Protein AF-A0A4Q3SRN2-F1 (afdb_monomer)

Secondary structure (DSSP, 8-state):
-HHHHHHHHHHHHHHHHHHHHHHHHHHHHHHHHHHHHH------TTSPPSSS--HHHHHHHHHHSTT--S--EEE-TTS-EEES-HHHHHHHHHHHH-HHHHHHHHHHHHHH---HHHHHHHHHHHHHHHH-GGGG-

Foldseek 3Di:
DVVVVVVVVVVVVVVVVVVVVVVVVVVVVVVVLLVLLVPLPQAQQQDDRVQGDGQVRLQVVLVPDPLNPPWDWGQHSSRDIDTPDPLLNVLLCVLVVDPVSLVQLSVCCVVVVDRSSSSSSSSSSVVSCVVCVPSPD

Radius of gyration: 22.11 Å; Cα contacts (8 Å, |Δi|>4): 114; chains: 1; bounding box: 33×52×72 Å

pLDDT: mean 79.77, std 14.78, range [38.12, 94.0]

Structure (mmCIF, N/CA/C/O backbone):
data_AF-A0A4Q3SRN2-F1
#
_entry.id   AF-A0A4Q3SRN2-F1
#
loop_
_atom_site.group_PDB
_atom_site.id
_atom_site.type_symbol
_atom_site.label_atom_id
_atom_site.label_alt_id
_atom_site.label_comp_id
_atom_site.label_asym_id
_atom_site.label_entity_id
_atom_site.label_seq_id
_atom_site.pdbx_PDB_ins_code
_atom_site.Cartn_x
_atom_site.Cartn_y
_atom_site.Cartn_z
_atom_site.occupancy
_atom_site.B_iso_or_equiv
_atom_site.auth_seq_id
_atom_site.auth_comp_id
_atom_site.auth_asym_id
_atom_site.auth_atom_id
_atom_site.pdbx_PDB_model_num
ATOM 1 N N . MET A 1 1 ? -19.820 33.273 50.103 1.00 56.16 1 MET A N 1
ATOM 2 C CA . MET A 1 1 ? -19.055 33.130 48.834 1.00 56.16 1 MET A CA 1
ATOM 3 C C . MET A 1 1 ? -17.864 32.148 48.849 1.00 56.16 1 MET A C 1
ATOM 5 O O . MET A 1 1 ? -17.430 31.774 47.768 1.00 56.16 1 MET A O 1
ATOM 9 N N . LYS A 1 2 ? -17.316 31.677 49.990 1.00 55.44 2 LYS A N 1
ATOM 10 C CA . LYS A 1 2 ? -16.159 30.738 49.988 1.00 55.44 2 LYS A CA 1
ATOM 11 C C . LYS A 1 2 ? -16.481 29.310 49.494 1.00 55.44 2 LYS A C 1
ATOM 13 O O . LYS A 1 2 ? -15.617 28.677 48.901 1.00 55.44 2 LYS A O 1
ATOM 18 N N . SER A 1 3 ? -17.707 28.819 49.705 1.00 63.28 3 SER A N 1
ATOM 19 C CA . SER A 1 3 ? -18.113 27.452 49.319 1.00 63.28 3 SER A CA 1
ATOM 20 C C . SER A 1 3 ? -18.282 27.279 47.799 1.00 63.28 3 SER A C 1
ATOM 22 O O . SER A 1 3 ? -17.791 26.313 47.224 1.00 63.28 3 SER A O 1
ATOM 24 N N . GLN A 1 4 ? -18.855 28.276 47.113 1.00 70.81 4 GLN A N 1
ATOM 25 C CA . GLN A 1 4 ? -19.048 28.241 45.655 1.00 70.81 4 GLN A CA 1
ATOM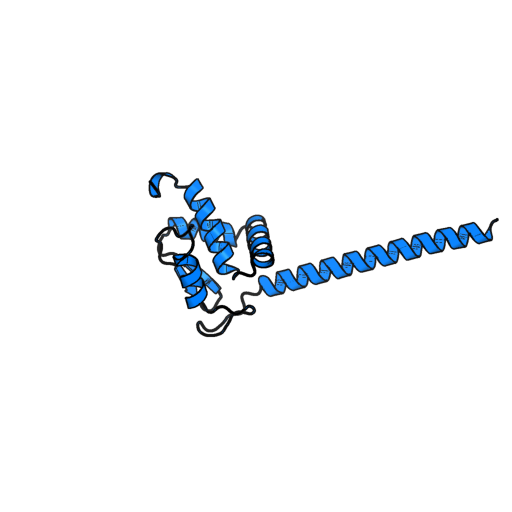 26 C C . GLN A 1 4 ? -17.729 28.169 44.873 1.00 70.81 4 GLN A C 1
ATOM 28 O O . GLN A 1 4 ? -17.654 27.460 43.876 1.00 70.81 4 GLN A O 1
ATOM 33 N N . LYS A 1 5 ? -16.658 28.821 45.353 1.00 74.94 5 LYS A N 1
ATOM 34 C CA . LYS A 1 5 ? -15.330 28.734 44.719 1.00 74.94 5 LYS A CA 1
ATOM 35 C C . LYS A 1 5 ? -14.782 27.301 44.706 1.00 74.94 5 LYS A C 1
ATOM 37 O O . LYS A 1 5 ? -14.198 26.894 43.710 1.00 74.94 5 LYS A O 1
ATOM 42 N N . LYS A 1 6 ? -15.006 26.524 45.774 1.00 80.12 6 LYS A N 1
ATOM 43 C CA . LYS A 1 6 ? -14.581 25.115 45.845 1.00 80.12 6 LYS A CA 1
ATOM 44 C C . LYS A 1 6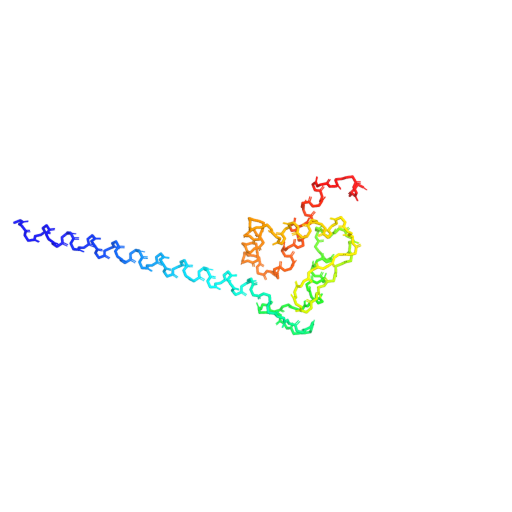 ? -15.348 24.240 44.850 1.00 80.12 6 LYS A C 1
ATOM 46 O O . LYS A 1 6 ? -14.743 23.389 44.210 1.00 80.12 6 LYS A O 1
ATOM 51 N N . ILE A 1 7 ? -16.648 24.492 44.683 1.00 83.88 7 ILE A N 1
ATOM 52 C CA . ILE A 1 7 ? -17.503 23.776 43.723 1.00 83.88 7 ILE A CA 1
ATOM 53 C C . ILE A 1 7 ? -17.071 24.072 42.282 1.00 83.88 7 ILE A C 1
ATOM 55 O O . ILE A 1 7 ? -16.948 23.153 41.480 1.00 83.88 7 ILE A O 1
ATOM 59 N N . ILE A 1 8 ? -16.778 25.336 41.963 1.00 85.88 8 ILE A N 1
ATOM 60 C CA . ILE A 1 8 ? -16.302 25.732 40.628 1.00 85.88 8 ILE A CA 1
ATOM 61 C C . ILE A 1 8 ? -14.960 25.062 40.308 1.00 85.88 8 ILE A C 1
ATOM 63 O O . ILE A 1 8 ? -14.802 24.496 39.230 1.00 85.88 8 ILE A O 1
ATOM 67 N N . ILE A 1 9 ? -14.012 25.065 41.253 1.00 86.75 9 ILE A N 1
ATOM 68 C CA . ILE A 1 9 ? -12.713 24.400 41.070 1.00 86.75 9 ILE A CA 1
ATOM 69 C C . ILE A 1 9 ? -12.897 22.893 40.865 1.00 86.75 9 ILE A C 1
ATOM 71 O O . ILE A 1 9 ? -12.282 22.323 39.969 1.00 86.75 9 ILE A O 1
ATOM 75 N N . PHE A 1 10 ? -13.768 22.254 41.649 1.00 89.38 10 PHE A N 1
ATOM 76 C CA . PHE A 1 10 ? -14.071 20.832 41.503 1.00 89.38 10 PHE A CA 1
ATOM 77 C C . PHE A 1 10 ? -14.648 20.503 40.120 1.00 89.38 10 PHE A C 1
ATOM 79 O O . PHE A 1 10 ? -14.186 19.564 39.479 1.00 89.38 10 PHE A O 1
ATOM 86 N N . LEU A 1 11 ? -15.598 21.303 39.625 1.00 88.94 11 LEU A N 1
ATOM 87 C CA . LEU A 1 11 ? -16.185 21.116 38.295 1.00 88.94 11 LEU A CA 1
ATOM 88 C C . LEU A 1 11 ? -15.143 21.235 37.177 1.00 88.94 11 LEU A C 1
ATOM 90 O O . LEU A 1 11 ? -15.152 20.423 36.256 1.00 88.94 11 LEU A O 1
ATOM 94 N N . ILE A 1 12 ? -14.222 22.198 37.275 1.00 90.69 12 ILE A N 1
ATOM 95 C CA . ILE A 1 12 ? -13.123 22.355 36.309 1.00 90.69 12 ILE A CA 1
ATOM 96 C C . ILE A 1 12 ? -12.212 21.124 36.331 1.00 90.69 12 ILE A C 1
ATOM 98 O O . 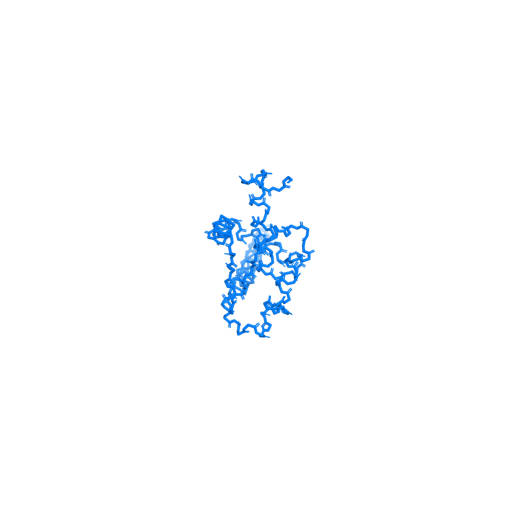ILE A 1 12 ? -11.872 20.590 35.278 1.00 90.69 12 ILE A O 1
ATOM 102 N N . LEU A 1 13 ? -11.851 20.643 37.522 1.00 92.06 13 LEU A N 1
ATOM 103 C CA . LEU A 1 13 ? -10.950 19.502 37.687 1.00 92.06 13 LEU A CA 1
ATOM 104 C C . LEU A 1 13 ? -11.573 18.212 37.139 1.00 92.06 13 LEU A C 1
ATOM 106 O O . LEU A 1 13 ? -10.921 17.485 36.393 1.00 92.06 13 LEU A O 1
ATOM 110 N N . VAL A 1 14 ? -12.855 17.972 37.431 1.00 92.44 14 VAL A N 1
ATOM 111 C CA . VAL A 1 14 ? -13.613 16.848 36.860 1.00 92.44 14 VAL A CA 1
ATOM 112 C C . VAL A 1 14 ? -13.657 16.951 35.339 1.00 92.44 14 VAL A C 1
ATOM 114 O O . VAL A 1 14 ? -13.401 15.954 34.670 1.00 92.44 14 VAL A O 1
ATOM 117 N N . ASN A 1 15 ? -13.913 18.144 34.791 1.00 92.38 15 ASN A N 1
ATOM 118 C CA . ASN A 1 15 ? -13.982 18.343 33.347 1.00 92.38 15 ASN A CA 1
ATOM 119 C C . ASN A 1 15 ? -12.643 18.014 32.665 1.00 92.38 15 ASN A C 1
ATOM 121 O O . ASN A 1 15 ? -12.621 17.211 31.732 1.00 92.38 15 ASN A O 1
ATOM 125 N N . ILE A 1 16 ? -11.530 18.532 33.198 1.00 92.75 16 ILE A N 1
ATOM 126 C CA . ILE A 1 16 ? -10.177 18.239 32.702 1.00 92.75 16 ILE A CA 1
ATOM 127 C C . ILE A 1 16 ? -9.920 16.731 32.715 1.00 92.75 16 ILE A C 1
ATOM 129 O O . ILE A 1 16 ? -9.577 16.169 31.679 1.00 92.75 16 ILE A O 1
ATOM 133 N N . VAL A 1 17 ? -10.163 16.058 33.845 1.00 92.56 17 VAL A N 1
ATOM 134 C CA . VAL A 1 17 ? -9.948 14.607 33.972 1.00 92.56 17 VAL A CA 1
ATOM 135 C C . VAL A 1 17 ? -10.794 13.825 32.965 1.00 92.56 17 VAL A C 1
ATOM 137 O O . VAL A 1 17 ? -10.288 12.898 32.329 1.00 92.56 17 VAL A O 1
ATOM 140 N N . SER A 1 18 ? -12.060 14.205 32.768 1.00 90.12 18 SER A N 1
ATOM 141 C CA . SER A 1 18 ? -12.921 13.550 31.779 1.00 90.12 18 SER A CA 1
ATOM 142 C C . SER A 1 18 ? -12.440 13.757 30.340 1.00 90.12 18 SER A C 1
ATOM 144 O O . SER A 1 18 ? -12.426 12.795 29.574 1.00 90.12 18 SER A O 1
ATOM 146 N N . VAL A 1 19 ? -11.973 14.956 29.976 1.00 91.44 19 VAL A N 1
ATOM 147 C CA . VAL A 1 19 ? -11.399 15.215 28.645 1.00 91.44 19 VAL A CA 1
ATOM 148 C C . VAL A 1 19 ? -10.128 14.390 28.441 1.00 91.44 19 VAL A C 1
ATOM 150 O O . VAL A 1 19 ? -9.999 13.718 27.419 1.00 91.44 19 VAL A O 1
ATOM 153 N N . THR A 1 20 ? -9.223 14.359 29.424 1.00 91.00 20 THR A N 1
ATOM 154 C CA . THR A 1 20 ? -7.980 13.577 29.339 1.00 91.00 20 THR A CA 1
ATOM 155 C C . THR A 1 20 ? -8.255 12.079 29.173 1.00 91.00 20 THR A C 1
ATOM 157 O O . THR A 1 20 ? -7.616 11.426 28.349 1.00 91.00 20 THR A O 1
ATOM 160 N N . LEU A 1 21 ? -9.240 11.531 29.893 1.00 90.31 21 LEU A N 1
ATOM 161 C CA . LEU A 1 21 ? -9.653 10.129 29.754 1.00 90.31 21 LEU A CA 1
ATOM 162 C C . LEU A 1 21 ? -10.216 9.816 28.364 1.00 90.31 21 LEU A C 1
ATOM 164 O O . LEU A 1 21 ? -9.902 8.767 27.799 1.00 90.31 21 LEU A O 1
ATOM 168 N N . VAL A 1 22 ? -11.037 10.711 27.805 1.00 90.81 22 VAL A N 1
ATOM 169 C CA . VAL A 1 22 ? -11.593 10.540 26.455 1.00 90.81 22 VAL A CA 1
ATOM 170 C C . VAL A 1 22 ? -10.476 10.546 25.416 1.00 90.81 22 VAL A C 1
ATOM 172 O O . VAL A 1 22 ? -10.429 9.631 24.596 1.00 90.81 22 VAL A O 1
ATOM 175 N N . VAL A 1 23 ? -9.551 11.509 25.487 1.00 89.56 23 VAL A N 1
ATOM 176 C CA . VAL A 1 23 ? -8.405 11.599 24.567 1.00 89.56 23 VAL A CA 1
ATOM 177 C C . VAL A 1 23 ? -7.536 10.345 24.659 1.00 89.56 23 VAL A C 1
ATOM 179 O O . VAL A 1 23 ? -7.312 9.691 23.645 1.00 89.56 23 VAL A O 1
ATOM 182 N N . SER A 1 24 ? -7.145 9.929 25.867 1.00 87.75 24 SER A N 1
ATOM 183 C CA . SER A 1 24 ? -6.302 8.741 26.070 1.00 87.75 24 SER A CA 1
ATOM 184 C C . SER A 1 24 ? -6.957 7.450 25.558 1.00 87.75 24 SER A C 1
ATOM 186 O O . SER A 1 24 ? -6.308 6.607 24.926 1.00 87.75 24 SER A O 1
ATOM 188 N N . ARG A 1 25 ? -8.271 7.293 25.770 1.00 86.50 25 ARG A N 1
ATOM 189 C CA . ARG A 1 25 ? -9.026 6.158 25.223 1.00 86.50 25 ARG A CA 1
ATOM 190 C C . ARG A 1 25 ? -9.075 6.204 23.697 1.00 86.50 25 ARG A C 1
ATOM 192 O O . ARG A 1 25 ? -8.976 5.155 23.061 1.00 86.50 25 ARG A O 1
ATOM 199 N N . TYR A 1 26 ? -9.233 7.392 23.120 1.00 83.69 26 TYR A N 1
ATOM 200 C CA . TYR A 1 26 ? -9.281 7.579 21.674 1.00 83.69 26 TYR A CA 1
ATOM 201 C C . TYR A 1 26 ? -7.929 7.269 21.019 1.00 83.69 26 TYR A C 1
ATOM 203 O O . TYR A 1 26 ? -7.882 6.502 20.060 1.00 83.69 26 TYR A O 1
ATOM 211 N N . GLU A 1 27 ? -6.827 7.759 21.591 1.00 76.19 27 GLU A N 1
ATOM 212 C CA . GLU A 1 27 ? -5.460 7.432 21.165 1.00 76.19 27 GLU A CA 1
ATOM 213 C C . GLU A 1 27 ? -5.188 5.926 21.245 1.00 76.19 27 GLU A C 1
ATOM 215 O O . GLU A 1 27 ? -4.690 5.328 20.293 1.00 76.19 27 GLU A O 1
ATOM 220 N N . SER A 1 28 ? -5.598 5.277 22.338 1.00 74.31 28 SER A N 1
ATOM 221 C CA . SER A 1 28 ? -5.443 3.826 22.502 1.00 74.31 28 SER A CA 1
ATOM 222 C C . SER A 1 28 ? -6.218 3.031 21.444 1.00 74.31 28 SER A C 1
ATOM 224 O O . SER A 1 28 ? -5.724 2.025 20.932 1.00 74.31 28 SER A O 1
ATOM 226 N N . LEU A 1 29 ? -7.429 3.473 21.089 1.00 73.56 29 LEU A N 1
ATOM 227 C CA . LEU A 1 29 ? -8.232 2.852 20.031 1.00 73.56 29 LEU A CA 1
ATOM 228 C C . LEU A 1 29 ? -7.628 3.074 18.642 1.00 73.56 29 LEU A C 1
ATOM 230 O O . LEU A 1 29 ? -7.632 2.146 17.832 1.00 73.56 29 LEU A O 1
ATOM 234 N N . LEU A 1 30 ? -7.087 4.264 18.375 1.00 71.75 30 LEU A N 1
ATOM 235 C CA . LEU A 1 30 ? -6.379 4.567 17.131 1.00 71.75 30 LEU A CA 1
ATOM 236 C C . LEU A 1 30 ? -5.136 3.689 16.980 1.00 71.75 30 LEU A C 1
ATOM 238 O O . LEU A 1 30 ? -4.986 3.033 15.953 1.00 71.75 30 LEU A O 1
ATOM 242 N N . LEU A 1 31 ? -4.312 3.582 18.025 1.00 71.25 31 LEU A N 1
ATOM 243 C CA . LEU A 1 31 ? -3.134 2.714 18.036 1.00 71.25 31 LEU A CA 1
ATOM 244 C C . LEU A 1 31 ? -3.503 1.237 17.876 1.00 71.25 31 LEU A C 1
ATOM 246 O O . LEU A 1 31 ? -2.798 0.500 17.190 1.00 71.25 31 LEU A O 1
ATOM 250 N N . LYS A 1 32 ? -4.611 0.786 18.479 1.00 68.19 32 LYS A N 1
ATOM 251 C CA . LYS A 1 32 ? -5.095 -0.590 18.311 1.00 68.19 32 LYS A CA 1
ATOM 252 C C . LYS A 1 32 ? -5.525 -0.859 16.869 1.00 68.19 32 LYS A C 1
ATOM 254 O O . LYS A 1 32 ? -5.102 -1.862 16.309 1.00 68.19 32 LYS A O 1
ATOM 259 N N . LYS A 1 33 ? -6.288 0.047 16.248 1.00 64.38 33 LYS A N 1
ATOM 260 C CA . LYS A 1 33 ? -6.661 -0.069 14.829 1.00 64.38 33 LYS A CA 1
ATOM 261 C C . LYS A 1 33 ? -5.451 -0.009 13.905 1.00 64.38 33 LYS A C 1
ATOM 263 O O . LYS A 1 33 ? -5.380 -0.776 12.954 1.00 64.38 33 LYS A O 1
ATOM 268 N N . GLN A 1 34 ? -4.495 0.870 14.194 1.00 59.41 34 GLN A N 1
ATOM 269 C CA . GLN A 1 34 ? -3.253 0.969 13.436 1.00 59.41 34 GLN A CA 1
ATOM 270 C C . GLN A 1 34 ? -2.457 -0.335 13.545 1.00 59.41 34 GLN A C 1
ATOM 272 O O . GLN A 1 34 ? -2.009 -0.853 12.532 1.00 59.41 34 GLN A O 1
ATOM 277 N N . LYS A 1 35 ? -2.359 -0.929 14.742 1.00 57.81 35 LYS A N 1
ATOM 278 C CA . LYS A 1 35 ? -1.743 -2.249 14.936 1.00 57.81 35 LYS A CA 1
ATOM 279 C C . LYS A 1 35 ? -2.497 -3.365 14.226 1.00 57.81 35 LYS A C 1
ATOM 281 O O . LYS A 1 35 ? -1.835 -4.174 13.605 1.00 57.81 35 LYS A O 1
ATOM 286 N N . GLU A 1 36 ? -3.827 -3.397 14.274 1.00 58.41 36 GLU A N 1
ATOM 287 C CA . GLU A 1 36 ? -4.644 -4.384 13.549 1.00 58.41 36 GLU A CA 1
ATOM 288 C C . GLU A 1 36 ? -4.452 -4.280 12.024 1.00 58.41 36 GLU A C 1
ATOM 290 O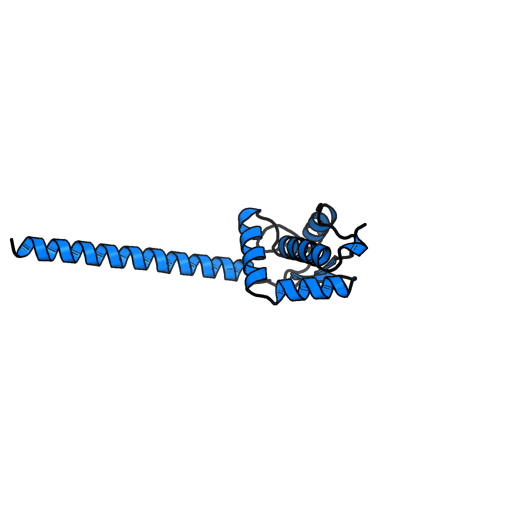 O . GLU A 1 36 ? -4.382 -5.302 11.346 1.00 58.41 36 GLU A O 1
ATOM 295 N N . LEU A 1 37 ? -4.292 -3.062 11.494 1.00 56.28 37 LEU A N 1
ATOM 296 C CA . LEU A 1 37 ? -4.013 -2.799 10.075 1.00 56.28 37 LEU A CA 1
ATOM 297 C C . LEU A 1 37 ? -2.553 -3.083 9.679 1.00 56.28 37 LEU A C 1
ATOM 299 O O . LEU A 1 37 ? -2.290 -3.436 8.533 1.00 56.28 37 LEU A O 1
ATOM 303 N N . LEU A 1 38 ? -1.609 -2.917 10.611 1.00 53.81 38 LEU A N 1
ATOM 304 C CA . LEU A 1 38 ? -0.180 -3.198 10.430 1.00 53.81 38 LEU A CA 1
ATOM 305 C C . LEU A 1 38 ? 0.192 -4.653 10.736 1.00 53.81 38 LEU A C 1
ATOM 307 O O . LEU A 1 38 ? 1.261 -5.099 10.323 1.00 53.81 38 LEU A O 1
ATOM 311 N N . THR A 1 39 ? -0.650 -5.410 11.448 1.00 47.81 39 THR A N 1
ATOM 312 C CA . THR A 1 39 ? -0.511 -6.862 11.535 1.00 47.81 39 THR A CA 1
ATOM 313 C C . THR A 1 39 ? -0.853 -7.430 10.179 1.00 47.81 39 THR A C 1
ATOM 315 O O . THR A 1 39 ? -1.990 -7.783 9.875 1.00 47.81 39 THR A O 1
ATOM 318 N N . ILE A 1 40 ? 0.187 -7.532 9.367 1.00 52.56 40 ILE A N 1
ATOM 319 C CA . ILE A 1 40 ? 0.259 -8.434 8.243 1.00 52.56 40 ILE A CA 1
ATOM 320 C C . ILE A 1 40 ? 0.221 -9.848 8.842 1.00 52.56 40 ILE A C 1
ATOM 322 O O . ILE A 1 40 ? 1.245 -10.485 9.079 1.00 52.56 40 ILE A O 1
ATOM 326 N N . VAL A 1 41 ? -0.969 -10.292 9.245 1.00 45.66 41 VAL A N 1
ATOM 327 C CA . VAL A 1 41 ? -1.187 -11.6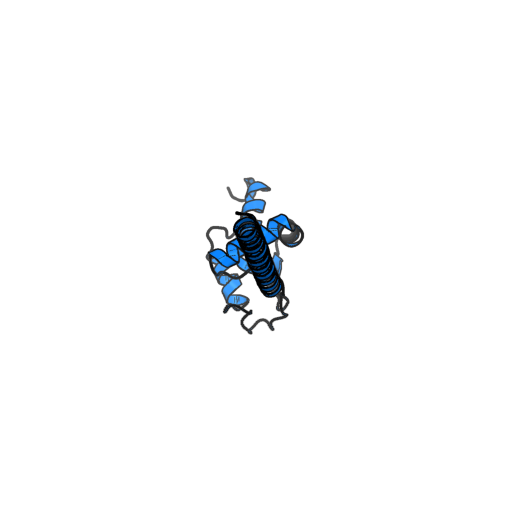73 9.668 1.00 45.66 41 VAL A CA 1
ATOM 328 C C . VAL A 1 41 ? -0.831 -12.529 8.453 1.00 45.66 41 VAL A C 1
ATOM 330 O O . VAL A 1 41 ? -1.308 -12.208 7.368 1.00 45.66 41 VAL A O 1
ATOM 333 N N . PRO A 1 42 ? 0.020 -13.560 8.576 1.00 40.25 42 PRO A N 1
ATOM 334 C CA . PRO A 1 42 ? 0.293 -14.460 7.467 1.00 40.25 42 PRO A CA 1
ATOM 335 C C . PRO A 1 42 ? -1.020 -15.138 7.085 1.00 40.25 42 PRO A C 1
ATOM 337 O O . PRO A 1 42 ? -1.565 -15.937 7.846 1.00 40.25 42 PRO A O 1
ATOM 340 N N . VAL A 1 43 ? -1.552 -14.772 5.929 1.00 44.84 43 VAL A N 1
ATOM 341 C CA . VAL A 1 43 ? -2.775 -15.336 5.384 1.00 44.84 43 VAL A CA 1
ATOM 342 C C . VAL A 1 43 ? -2.340 -16.287 4.290 1.00 44.84 43 VAL A C 1
ATOM 344 O O . VAL A 1 43 ? -1.747 -15.853 3.310 1.00 44.84 43 VAL A O 1
ATOM 347 N N . LYS A 1 44 ? -2.611 -17.587 4.437 1.00 44.34 44 LYS A N 1
ATOM 348 C CA . LYS A 1 44 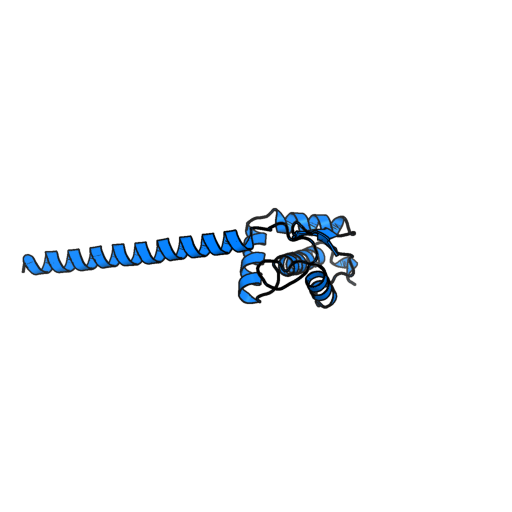? -2.444 -18.536 3.322 1.00 44.34 44 LYS A CA 1
ATOM 349 C C . LYS A 1 44 ? -3.106 -17.921 2.089 1.00 44.34 44 LYS A C 1
ATOM 351 O O . LYS A 1 44 ? -4.225 -17.448 2.231 1.00 44.34 44 LYS A O 1
ATOM 356 N N . GLY A 1 45 ? -2.475 -17.911 0.917 1.00 38.12 45 GLY A N 1
ATOM 357 C CA . GLY A 1 45 ? -2.822 -17.031 -0.219 1.00 38.12 45 GLY A CA 1
ATOM 358 C C . GLY A 1 45 ? -4.252 -17.106 -0.782 1.00 38.12 45 GLY A C 1
ATOM 359 O O . GLY A 1 45 ? -4.597 -16.351 -1.690 1.00 38.12 45 GLY A O 1
ATOM 360 N N . ALA A 1 46 ? -5.098 -17.986 -0.239 1.00 43.78 46 ALA A N 1
ATOM 361 C CA . ALA A 1 46 ? -6.525 -18.115 -0.523 1.00 43.78 46 ALA A CA 1
ATOM 362 C C . ALA A 1 46 ? -7.456 -17.638 0.616 1.00 43.78 46 ALA A C 1
ATOM 364 O O . ALA A 1 46 ? -8.657 -17.483 0.399 1.00 43.78 46 ALA A O 1
ATOM 365 N N . GLU A 1 47 ? -6.951 -17.420 1.829 1.00 45.03 47 GLU A N 1
ATOM 366 C CA . GLU A 1 47 ? -7.738 -16.905 2.944 1.00 45.03 47 GLU A CA 1
ATOM 367 C C . GLU A 1 47 ? -7.843 -15.378 2.861 1.00 45.03 47 GLU A C 1
ATOM 369 O O . GLU A 1 47 ? -6.962 -14.671 2.369 1.00 45.03 47 GLU A O 1
ATOM 374 N N . LYS A 1 48 ? -8.990 -14.859 3.295 1.00 43.84 48 LYS A N 1
ATOM 375 C CA . LYS A 1 48 ? -9.252 -13.423 3.311 1.00 43.84 48 LYS A CA 1
ATOM 376 C C . LYS A 1 48 ? -8.380 -12.793 4.389 1.00 43.84 48 LYS A C 1
ATOM 378 O O . LYS A 1 48 ? -8.458 -13.193 5.550 1.00 43.84 48 LYS A O 1
ATOM 383 N N . SER A 1 49 ? -7.604 -11.774 4.023 1.00 47.38 49 SER A N 1
ATOM 384 C CA . SER A 1 49 ? -7.033 -10.857 5.012 1.00 47.38 49 SER A CA 1
ATOM 385 C C . SER A 1 49 ? -8.153 -10.279 5.882 1.00 47.38 49 SER A C 1
ATOM 387 O O . SER A 1 49 ? -9.312 -10.252 5.454 1.00 47.38 49 SER A O 1
ATOM 389 N N . ALA A 1 50 ? -7.832 -9.858 7.110 1.00 46.91 50 ALA A N 1
ATOM 390 C CA . ALA A 1 50 ? -8.761 -9.231 8.048 1.00 46.91 50 ALA A CA 1
ATOM 391 C C . ALA A 1 50 ? -9.336 -7.937 7.430 1.00 46.91 50 ALA A C 1
ATOM 393 O O . ALA A 1 50 ? -8.841 -6.836 7.641 1.00 46.91 50 ALA A O 1
ATOM 394 N N . GLY A 1 51 ? -10.348 -8.111 6.577 1.00 54.31 51 GLY A N 1
ATOM 395 C CA . GLY A 1 51 ? -10.720 -7.161 5.532 1.00 54.31 51 GLY A CA 1
ATOM 396 C C . GLY A 1 51 ? -10.839 -7.814 4.147 1.00 54.31 51 GLY A C 1
ATOM 397 O O . GLY A 1 51 ? -10.168 -7.389 3.224 1.00 54.31 51 GLY A O 1
ATOM 398 N N . ASN A 1 52 ? -11.686 -8.840 4.006 1.00 65.88 52 ASN A N 1
ATOM 399 C CA . ASN A 1 52 ? -12.404 -9.308 2.802 1.00 65.88 52 ASN A CA 1
ATOM 400 C C . ASN A 1 52 ? -11.711 -9.561 1.442 1.00 65.88 52 ASN A C 1
ATOM 402 O O . ASN A 1 52 ? -12.421 -10.045 0.564 1.00 65.88 52 ASN A O 1
ATOM 406 N N . TYR A 1 53 ? -10.413 -9.319 1.247 1.00 73.94 53 TYR A N 1
ATOM 407 C CA . TYR A 1 53 ? -9.749 -9.508 -0.052 1.00 73.94 53 TYR A CA 1
ATOM 408 C C . TYR A 1 53 ? -8.676 -10.607 -0.007 1.00 73.94 53 TYR A C 1
ATOM 410 O O . TYR A 1 53 ? -7.880 -10.687 0.932 1.00 73.94 53 TYR A O 1
ATOM 418 N N . THR A 1 54 ? -8.664 -11.444 -1.039 1.00 81.44 54 THR A N 1
ATOM 419 C CA . THR A 1 54 ? -7.625 -12.432 -1.362 1.00 81.44 54 THR A CA 1
ATOM 420 C C . THR A 1 54 ? -6.473 -11.777 -2.126 1.00 81.44 54 THR A C 1
ATOM 422 O O . THR A 1 54 ? -6.648 -10.724 -2.744 1.00 81.44 54 THR A O 1
ATOM 425 N N . ALA A 1 55 ? -5.296 -12.412 -2.150 1.00 82.69 55 ALA A N 1
ATOM 426 C CA . ALA A 1 55 ? -4.148 -11.923 -2.922 1.00 82.69 55 ALA A CA 1
ATOM 427 C C . ALA A 1 55 ? -4.507 -11.684 -4.401 1.00 82.69 55 ALA A C 1
ATOM 429 O O . ALA A 1 55 ? -4.177 -10.638 -4.956 1.00 82.69 55 ALA A O 1
ATOM 430 N N . SER A 1 56 ? -5.267 -12.604 -5.007 1.00 83.50 56 SER A N 1
ATOM 431 C CA . SER A 1 56 ? -5.738 -12.471 -6.391 1.00 83.50 56 SER A CA 1
ATOM 432 C C . SER A 1 56 ? -6.654 -11.262 -6.586 1.00 83.50 56 SER A C 1
ATOM 434 O O . SER A 1 56 ? -6.487 -10.524 -7.553 1.00 83.50 56 SER A O 1
ATOM 436 N N . GLU A 1 57 ? -7.600 -11.024 -5.673 1.00 86.12 57 GLU A N 1
ATOM 437 C CA . GLU A 1 57 ? -8.498 -9.866 -5.761 1.00 86.12 57 GLU A CA 1
ATOM 438 C C . GLU A 1 57 ? -7.728 -8.548 -5.639 1.00 86.12 57 GLU A C 1
ATOM 440 O O . GLU A 1 57 ? -8.034 -7.586 -6.341 1.00 86.12 57 GLU A O 1
ATOM 445 N N . ILE A 1 58 ? -6.695 -8.499 -4.793 1.00 87.31 58 ILE A N 1
ATOM 446 C CA . ILE A 1 58 ? -5.833 -7.319 -4.673 1.00 87.31 58 ILE A CA 1
ATOM 447 C C . ILE A 1 58 ? -5.033 -7.103 -5.962 1.00 87.31 58 ILE A C 1
ATOM 449 O O . ILE A 1 58 ? -4.975 -5.980 -6.464 1.00 87.31 58 ILE A O 1
ATOM 453 N N . THR A 1 59 ? -4.438 -8.156 -6.527 1.00 88.62 59 THR A N 1
ATOM 454 C CA . THR A 1 59 ? -3.717 -8.067 -7.804 1.00 88.62 59 THR A CA 1
ATOM 455 C C . THR A 1 59 ? -4.637 -7.590 -8.928 1.00 88.62 59 THR A C 1
ATOM 457 O O . THR A 1 59 ? -4.242 -6.748 -9.736 1.00 88.62 59 THR A O 1
ATOM 46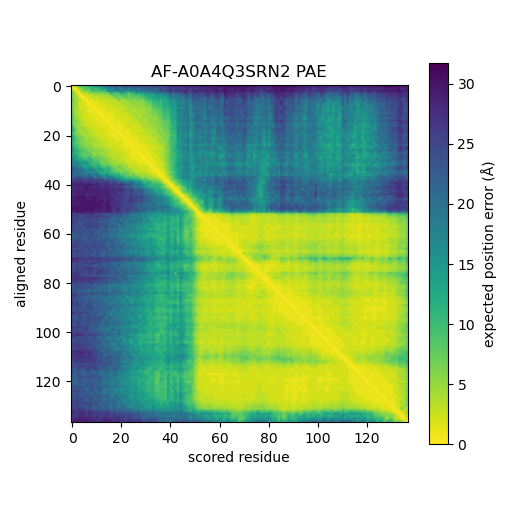0 N N . ASP A 1 60 ? -5.883 -8.057 -8.961 1.00 90.06 60 ASP A N 1
ATOM 461 C CA . ASP A 1 60 ? -6.874 -7.601 -9.933 1.00 90.06 60 ASP A CA 1
ATOM 462 C C . ASP A 1 60 ? -7.280 -6.138 -9.718 1.00 90.06 60 ASP A C 1
ATOM 464 O O . ASP A 1 60 ? -7.428 -5.400 -10.695 1.00 90.06 60 ASP A O 1
ATOM 468 N N . LEU A 1 61 ? -7.420 -5.685 -8.467 1.00 90.75 61 LEU A N 1
ATOM 469 C CA . LEU A 1 61 ? -7.633 -4.268 -8.153 1.00 90.75 61 LEU A CA 1
ATOM 470 C C . LEU A 1 61 ? -6.475 -3.407 -8.667 1.00 90.75 61 LEU A C 1
ATOM 472 O O . LEU A 1 61 ? -6.711 -2.368 -9.281 1.00 90.75 61 LEU A O 1
ATOM 476 N N . ILE A 1 62 ? -5.234 -3.855 -8.458 1.00 92.12 62 ILE A N 1
ATOM 477 C CA . ILE A 1 62 ? -4.026 -3.175 -8.940 1.00 92.12 62 ILE A CA 1
ATOM 478 C C . ILE A 1 62 ? -4.040 -3.066 -10.468 1.00 92.12 62 ILE A C 1
ATOM 480 O O . ILE A 1 62 ? -3.900 -1.962 -10.995 1.00 92.12 62 ILE A O 1
ATOM 484 N N . ARG A 1 63 ? -4.280 -4.172 -11.183 1.00 91.12 63 ARG A N 1
ATOM 485 C CA . ARG A 1 63 ? -4.319 -4.200 -12.658 1.00 91.12 63 ARG A CA 1
ATOM 486 C C . ARG A 1 63 ? -5.414 -3.315 -13.250 1.00 91.12 63 ARG A C 1
ATOM 488 O O . ARG A 1 63 ? -5.229 -2.745 -14.318 1.00 91.12 63 ARG A O 1
ATOM 495 N N . LYS A 1 64 ? -6.559 -3.208 -12.569 1.00 91.12 64 LYS A N 1
ATOM 496 C CA . LYS A 1 64 ? -7.682 -2.347 -12.980 1.00 91.12 64 LYS A CA 1
ATOM 497 C C . LYS A 1 64 ? -7.483 -0.879 -12.597 1.00 91.12 64 LYS A C 1
ATOM 499 O O . LYS A 1 64 ? -8.271 -0.033 -13.019 1.00 91.12 64 LYS A O 1
ATOM 504 N N . SER A 1 65 ? -6.480 -0.565 -11.778 1.00 90.12 65 SER A N 1
ATOM 505 C CA . SER A 1 65 ? -6.229 0.805 -11.343 1.00 90.12 65 SER A CA 1
ATOM 506 C C . SER A 1 65 ? -5.668 1.652 -12.486 1.00 90.12 65 SER A C 1
ATOM 508 O O . SER A 1 65 ? -4.879 1.187 -13.305 1.00 90.12 65 SER A O 1
ATOM 510 N N . LYS A 1 66 ? -6.029 2.939 -12.512 1.00 89.00 66 LYS A N 1
ATOM 511 C CA . LYS A 1 66 ? -5.436 3.912 -13.450 1.00 89.00 66 LYS A CA 1
ATOM 512 C C . LYS A 1 66 ? -3.940 4.106 -13.217 1.00 89.00 66 LYS A C 1
ATOM 514 O O . LYS A 1 66 ? -3.220 4.516 -14.117 1.00 89.00 66 LYS A O 1
ATOM 519 N N . GLU A 1 67 ? -3.494 3.811 -12.002 1.00 87.19 67 GLU A N 1
ATOM 520 C CA . GLU A 1 67 ? -2.103 3.933 -11.608 1.00 87.19 67 GLU A CA 1
ATOM 521 C C . GLU A 1 67 ? -1.288 2.684 -11.960 1.00 87.19 67 GLU A C 1
ATOM 523 O O . GLU A 1 67 ? -0.090 2.677 -11.682 1.00 87.19 67 GLU A O 1
ATOM 528 N N . TYR A 1 68 ? -1.877 1.666 -12.598 1.00 89.69 68 TYR A N 1
ATOM 529 C CA . TYR A 1 68 ? -1.151 0.478 -13.034 1.00 89.69 68 TYR A CA 1
ATOM 530 C C . TYR A 1 68 ? 0.005 0.858 -13.968 1.00 89.69 68 TYR A C 1
ATOM 532 O O . TYR A 1 68 ? -0.182 1.592 -14.939 1.00 89.69 68 TYR A O 1
ATOM 540 N N . ILE A 1 69 ? 1.213 0.388 -13.653 1.00 88.19 69 ILE A N 1
ATOM 541 C CA . ILE A 1 69 ? 2.434 0.715 -14.408 1.00 88.19 69 ILE A CA 1
ATOM 542 C C . ILE A 1 69 ? 2.846 -0.385 -15.399 1.00 88.19 69 ILE A C 1
ATOM 544 O O . ILE A 1 69 ? 3.924 -0.309 -15.977 1.00 88.19 69 ILE A O 1
ATOM 548 N N . GLY A 1 70 ? 2.019 -1.420 -15.588 1.00 84.69 70 GLY A N 1
ATOM 549 C CA . GLY A 1 70 ? 2.340 -2.547 -16.473 1.00 84.69 70 GLY A CA 1
ATOM 550 C C . GLY A 1 70 ? 3.303 -3.575 -15.870 1.00 84.69 70 GLY A C 1
ATOM 551 O O . GLY A 1 70 ? 3.771 -4.462 -16.581 1.00 84.69 70 GLY A O 1
ATOM 552 N N . ASP A 1 71 ? 3.614 -3.477 -14.576 1.00 83.12 71 ASP A N 1
ATOM 553 C CA . ASP A 1 71 ? 4.505 -4.414 -13.900 1.00 83.12 71 ASP A CA 1
ATOM 554 C C . ASP A 1 71 ? 3.773 -5.668 -13.401 1.00 83.12 71 ASP A C 1
ATOM 556 O O . ASP A 1 71 ? 2.548 -5.703 -13.238 1.00 83.12 71 ASP A O 1
ATOM 560 N N . THR A 1 72 ? 4.535 -6.736 -13.165 1.00 85.94 72 THR A N 1
ATOM 561 C CA . THR A 1 72 ? 3.992 -7.936 -12.527 1.00 85.94 72 THR A CA 1
ATOM 562 C C . THR A 1 72 ? 4.218 -7.841 -11.027 1.00 85.94 72 THR A C 1
ATOM 564 O O . THR A 1 72 ? 5.353 -7.931 -10.561 1.00 85.94 72 THR A O 1
ATOM 567 N N . ILE A 1 73 ? 3.120 -7.692 -10.286 1.00 90.19 73 ILE A N 1
ATOM 568 C CA . ILE A 1 73 ? 3.100 -7.733 -8.825 1.00 90.19 73 ILE A CA 1
ATOM 569 C C . ILE A 1 73 ? 2.674 -9.110 -8.337 1.00 90.19 73 ILE A C 1
ATOM 571 O O . ILE A 1 73 ? 1.615 -9.619 -8.707 1.00 90.19 73 ILE A O 1
ATOM 575 N N . THR A 1 74 ? 3.488 -9.668 -7.449 1.00 90.00 74 THR A N 1
ATOM 576 C CA . THR A 1 74 ? 3.181 -10.851 -6.650 1.00 90.00 74 THR A CA 1
ATOM 577 C C . THR A 1 74 ? 2.903 -10.413 -5.219 1.00 90.00 74 THR A C 1
ATOM 579 O O . THR A 1 74 ? 3.711 -9.701 -4.622 1.00 90.00 74 THR A O 1
ATOM 582 N N . ILE A 1 75 ? 1.761 -10.838 -4.681 1.00 87.81 75 ILE A N 1
ATOM 583 C CA . ILE A 1 75 ? 1.411 -10.670 -3.269 1.00 87.81 75 ILE A CA 1
ATOM 584 C C . ILE A 1 75 ? 1.564 -12.034 -2.617 1.00 87.81 75 ILE A C 1
ATOM 586 O O . ILE A 1 75 ? 0.883 -12.982 -3.006 1.00 87.81 75 ILE A O 1
ATOM 590 N N . TYR A 1 76 ? 2.481 -12.129 -1.666 1.00 82.50 76 TYR A N 1
ATOM 591 C CA . TYR A 1 76 ? 2.711 -13.354 -0.914 1.00 82.50 76 TYR A CA 1
ATOM 592 C C . TYR A 1 76 ? 1.732 -13.483 0.250 1.00 82.50 76 TYR A C 1
ATOM 594 O O . TYR A 1 76 ? 1.127 -12.513 0.706 1.00 82.50 76 TYR A O 1
ATOM 602 N N . ASP A 1 77 ? 1.639 -14.699 0.771 1.00 68.00 77 ASP A N 1
ATOM 603 C CA . ASP A 1 77 ? 0.807 -15.067 1.916 1.00 68.00 77 ASP A CA 1
ATOM 604 C C . ASP A 1 77 ? 1.120 -14.238 3.174 1.00 68.00 77 ASP A C 1
ATOM 606 O O . ASP A 1 77 ? 0.250 -13.877 3.962 1.00 68.00 77 ASP A O 1
ATOM 610 N N . ASN A 1 78 ? 2.383 -13.855 3.349 1.00 67.69 78 ASN A N 1
ATOM 611 C CA . ASN A 1 78 ? 2.824 -12.945 4.406 1.00 67.69 78 ASN A CA 1
ATOM 612 C C . ASN A 1 78 ? 2.513 -11.467 4.097 1.00 67.69 78 ASN A C 1
ATOM 614 O O . ASN A 1 78 ? 3.140 -10.606 4.700 1.00 67.69 78 ASN A O 1
ATOM 618 N N . GLY A 1 79 ? 1.648 -11.168 3.122 1.00 71.19 79 GLY A N 1
ATOM 619 C CA . GLY A 1 79 ? 1.274 -9.828 2.669 1.00 71.19 79 GLY A CA 1
ATOM 620 C C . GLY A 1 79 ? 2.383 -9.017 1.993 1.00 71.19 79 GLY A C 1
ATOM 621 O O . GLY A 1 79 ? 2.161 -7.839 1.707 1.00 71.19 79 GLY A O 1
ATOM 622 N N . GLU A 1 80 ? 3.548 -9.617 1.739 1.00 82.19 80 GLU A N 1
ATOM 623 C CA . GLU A 1 80 ? 4.677 -8.976 1.066 1.00 82.19 80 GLU A CA 1
ATOM 624 C C . GLU A 1 80 ? 4.362 -8.724 -0.413 1.00 82.19 80 GLU A C 1
ATOM 626 O O . GLU A 1 80 ? 3.807 -9.577 -1.108 1.00 82.19 80 GLU A O 1
ATOM 631 N N . LEU A 1 81 ? 4.746 -7.543 -0.898 1.00 87.69 81 LEU A N 1
ATOM 632 C CA . LEU A 1 81 ? 4.628 -7.136 -2.295 1.00 87.69 81 LEU A CA 1
ATOM 633 C C . LEU A 1 81 ? 5.986 -7.276 -2.985 1.00 87.69 81 LEU A C 1
ATOM 635 O O . LEU A 1 81 ? 6.946 -6.602 -2.600 1.00 87.69 81 LEU A O 1
ATOM 639 N N . LYS A 1 82 ? 6.047 -8.088 -4.046 1.00 91.06 82 LYS A N 1
ATOM 640 C CA . LYS A 1 82 ? 7.190 -8.096 -4.966 1.00 91.06 82 LYS A CA 1
ATOM 641 C C . LYS A 1 82 ? 6.805 -7.731 -6.383 1.00 91.06 82 LYS A C 1
ATOM 643 O O . LYS A 1 82 ? 5.852 -8.273 -6.934 1.00 91.06 82 LYS A O 1
ATOM 648 N N . SER A 1 83 ? 7.608 -6.866 -6.978 1.00 91.88 83 SER A N 1
ATOM 649 C CA . SER A 1 83 ? 7.592 -6.521 -8.388 1.00 91.88 83 SER A CA 1
ATOM 650 C C . SER A 1 83 ? 8.715 -7.235 -9.126 1.00 91.88 83 SER A C 1
ATOM 652 O O . SER A 1 83 ? 9.821 -7.394 -8.610 1.00 91.88 83 SER A O 1
ATOM 654 N N . THR A 1 84 ? 8.452 -7.615 -10.374 1.00 91.25 84 THR A N 1
ATOM 655 C CA . THR A 1 84 ? 9.499 -8.045 -11.311 1.00 91.25 84 THR A CA 1
ATOM 656 C C . THR A 1 84 ? 10.367 -6.880 -11.799 1.00 91.25 84 THR A C 1
ATOM 658 O O . THR A 1 84 ? 11.44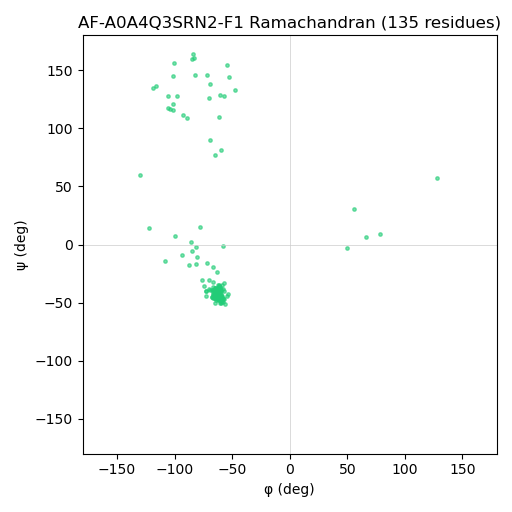4 -7.105 -12.347 1.00 91.25 84 THR A O 1
ATOM 661 N N . ASN A 1 85 ? 9.922 -5.630 -11.621 1.00 91.38 85 ASN A N 1
ATOM 662 C CA . ASN A 1 85 ? 10.701 -4.436 -11.930 1.00 91.38 85 ASN A CA 1
ATOM 663 C C . ASN A 1 85 ? 11.529 -4.024 -10.700 1.00 91.38 85 ASN A C 1
ATOM 665 O O . ASN A 1 85 ? 10.996 -3.481 -9.736 1.00 91.38 85 ASN A O 1
ATOM 669 N N . ASN A 1 86 ? 12.851 -4.215 -10.760 1.00 91.56 86 ASN A N 1
ATOM 670 C CA . ASN A 1 86 ? 13.764 -3.887 -9.657 1.00 91.56 86 ASN A CA 1
ATOM 671 C C . ASN A 1 86 ? 13.732 -2.406 -9.245 1.00 91.56 86 ASN A C 1
ATOM 673 O O . ASN A 1 86 ? 13.873 -2.103 -8.060 1.00 91.56 86 ASN A O 1
ATOM 677 N N . LYS A 1 87 ? 13.537 -1.476 -10.192 1.00 91.31 87 LYS A N 1
ATOM 678 C CA . LYS A 1 87 ? 13.424 -0.048 -9.861 1.00 91.31 87 LYS A CA 1
ATOM 679 C C . LYS A 1 87 ? 12.145 0.206 -9.070 1.00 91.31 87 LYS A C 1
ATOM 681 O O . LYS A 1 87 ? 12.187 0.868 -8.036 1.00 91.31 87 LYS A O 1
ATOM 686 N N . PHE A 1 88 ? 11.030 -0.372 -9.521 1.00 93.50 88 PHE A N 1
ATOM 687 C CA . PHE A 1 88 ? 9.753 -0.246 -8.825 1.00 93.50 88 PHE A CA 1
ATOM 688 C C . PHE A 1 88 ? 9.762 -0.950 -7.466 1.00 93.50 88 PHE A C 1
ATOM 690 O O . PHE A 1 88 ? 9.245 -0.403 -6.496 1.00 93.50 88 PHE A O 1
ATOM 697 N N . GLN A 1 89 ? 10.431 -2.103 -7.353 1.00 94.00 89 GLN A N 1
ATOM 698 C CA . GLN A 1 89 ? 10.665 -2.762 -6.068 1.00 94.00 89 GLN A CA 1
ATOM 699 C C . GLN A 1 89 ? 11.393 -1.837 -5.086 1.00 94.00 89 GLN A C 1
ATOM 701 O O . GLN A 1 89 ? 11.044 -1.795 -3.908 1.00 94.00 89 GLN A O 1
ATOM 706 N N . GLY A 1 90 ? 12.376 -1.067 -5.563 1.00 92.31 90 GLY A N 1
ATOM 707 C CA . GLY A 1 90 ? 13.041 -0.040 -4.762 1.00 92.31 90 GLY A CA 1
ATOM 708 C C . GLY A 1 90 ? 12.057 0.998 -4.216 1.00 92.31 90 GLY A C 1
ATOM 709 O O . GLY A 1 90 ? 12.075 1.295 -3.021 1.00 92.31 90 GLY A O 1
ATOM 710 N N . THR A 1 91 ? 11.150 1.498 -5.059 1.00 93.31 91 THR A N 1
ATOM 711 C CA . THR A 1 91 ? 10.111 2.457 -4.651 1.00 93.31 91 THR A CA 1
ATOM 712 C C . THR A 1 91 ? 9.097 1.839 -3.680 1.00 93.31 91 THR A C 1
ATOM 714 O O . THR A 1 91 ? 8.758 2.475 -2.683 1.00 93.31 91 THR A O 1
ATOM 717 N N . LEU A 1 92 ? 8.666 0.590 -3.900 1.00 92.56 92 LEU A N 1
ATOM 718 C CA . LEU A 1 92 ? 7.808 -0.160 -2.970 1.00 92.56 92 LEU A CA 1
ATOM 719 C C . LEU A 1 92 ? 8.459 -0.284 -1.588 1.00 92.56 92 LEU A C 1
ATOM 721 O O . LEU A 1 92 ? 7.843 0.053 -0.578 1.00 92.56 92 LEU A O 1
ATOM 725 N N . ASN A 1 93 ? 9.725 -0.702 -1.546 1.00 90.62 93 ASN A N 1
ATOM 726 C CA . ASN A 1 93 ? 10.482 -0.828 -0.303 1.00 90.62 93 ASN A CA 1
ATOM 727 C C . ASN A 1 93 ? 10.614 0.526 0.409 1.00 90.62 93 ASN A C 1
ATOM 729 O O . ASN A 1 93 ? 10.496 0.589 1.630 1.00 90.62 93 ASN A O 1
ATOM 733 N N . ALA A 1 94 ? 10.828 1.616 -0.331 1.00 90.00 94 ALA A N 1
ATOM 734 C CA . ALA A 1 94 ? 10.902 2.959 0.242 1.00 90.00 94 ALA A CA 1
ATOM 735 C C . ALA A 1 94 ? 9.563 3.413 0.850 1.00 90.00 94 ALA A C 1
ATOM 737 O O . ALA A 1 94 ? 9.554 4.053 1.903 1.00 90.00 94 ALA A O 1
ATOM 738 N N . VAL A 1 95 ? 8.431 3.064 0.229 1.00 90.38 95 VAL A N 1
ATOM 739 C CA . VAL A 1 95 ? 7.097 3.317 0.795 1.00 90.38 95 VAL A CA 1
ATOM 740 C C . VAL A 1 95 ? 6.896 2.517 2.081 1.00 90.38 95 VAL A C 1
ATOM 742 O O . VAL A 1 95 ? 6.545 3.106 3.098 1.00 90.38 95 VAL A O 1
ATOM 745 N N . ILE A 1 96 ? 7.176 1.212 2.059 1.00 87.56 96 ILE A N 1
ATOM 746 C CA . ILE A 1 96 ? 6.952 0.307 3.198 1.00 87.56 96 ILE A CA 1
ATOM 747 C C . ILE A 1 96 ? 7.840 0.664 4.397 1.00 87.56 96 ILE A C 1
ATOM 749 O O . ILE A 1 96 ? 7.377 0.675 5.535 1.00 87.56 96 ILE A O 1
ATOM 753 N N . ASN A 1 97 ? 9.113 0.980 4.153 1.00 85.44 97 ASN A N 1
ATOM 754 C CA . ASN A 1 97 ? 10.094 1.205 5.216 1.00 85.44 97 ASN A CA 1
ATOM 755 C C . ASN A 1 97 ? 10.081 2.635 5.779 1.00 85.44 97 ASN A C 1
ATOM 757 O O . ASN A 1 97 ? 10.792 2.909 6.744 1.00 85.44 97 ASN A O 1
ATOM 761 N N . THR A 1 98 ? 9.300 3.553 5.198 1.00 86.38 98 THR A N 1
ATOM 762 C CA . THR A 1 98 ? 9.214 4.941 5.672 1.00 86.38 98 THR A CA 1
ATOM 763 C C . THR A 1 98 ? 7.935 5.144 6.490 1.00 86.38 98 THR A C 1
ATOM 765 O O . THR A 1 98 ? 6.847 5.098 5.910 1.00 86.38 98 THR A O 1
ATOM 768 N N . PRO A 1 99 ? 8.024 5.458 7.799 1.00 83.38 99 PRO A N 1
ATOM 769 C CA . PRO A 1 99 ? 6.845 5.627 8.655 1.00 83.38 99 PRO A CA 1
ATOM 770 C C . PRO A 1 99 ? 5.837 6.651 8.120 1.00 83.38 99 PRO A C 1
ATOM 772 O O . PRO A 1 99 ? 4.652 6.353 8.027 1.00 83.38 99 PRO A O 1
ATOM 775 N N . ALA A 1 100 ? 6.315 7.810 7.653 1.00 82.81 100 ALA A N 1
ATOM 776 C CA . ALA A 1 100 ? 5.457 8.858 7.099 1.00 82.81 100 ALA A CA 1
ATOM 777 C C . ALA A 1 100 ? 4.667 8.401 5.856 1.00 82.81 100 ALA A C 1
ATOM 779 O O . ALA A 1 100 ? 3.514 8.786 5.674 1.00 82.81 100 ALA A O 1
ATOM 780 N N . ASN A 1 101 ? 5.258 7.549 5.011 1.00 86.69 101 ASN A N 1
ATOM 781 C CA . ASN A 1 101 ? 4.566 6.991 3.848 1.00 86.69 101 ASN A CA 1
ATOM 782 C C . ASN A 1 101 ? 3.524 5.954 4.279 1.00 86.69 101 ASN A C 1
ATOM 784 O O . ASN A 1 101 ? 2.417 5.928 3.743 1.00 86.69 101 ASN A O 1
ATOM 788 N N . MET A 1 102 ? 3.849 5.129 5.274 1.00 84.69 102 MET A N 1
ATOM 789 C CA . MET A 1 102 ? 2.914 4.142 5.808 1.00 84.69 102 MET A CA 1
ATOM 790 C C . MET A 1 102 ? 1.726 4.782 6.529 1.00 84.69 102 MET A C 1
ATOM 792 O O . MET A 1 102 ? 0.615 4.270 6.410 1.00 84.69 102 MET A O 1
ATOM 796 N N . ASP A 1 103 ? 1.903 5.931 7.179 1.00 83.31 103 ASP A N 1
ATOM 797 C CA . ASP A 1 103 ? 0.783 6.695 7.741 1.00 83.31 103 ASP A CA 1
ATOM 798 C C . ASP A 1 103 ? -0.195 7.153 6.646 1.00 83.31 103 ASP A C 1
ATOM 800 O O . ASP A 1 103 ? -1.414 7.056 6.816 1.00 83.31 103 ASP A O 1
ATOM 804 N N . ILE A 1 104 ? 0.319 7.571 5.482 1.00 85.25 104 ILE A N 1
ATOM 805 C CA . ILE A 1 104 ? -0.504 7.914 4.311 1.00 85.25 104 ILE A CA 1
ATOM 806 C C . ILE A 1 104 ? -1.241 6.675 3.789 1.00 85.25 104 ILE A C 1
ATOM 808 O O . ILE A 1 104 ? -2.446 6.734 3.540 1.00 85.25 104 ILE A O 1
ATOM 812 N N . VAL A 1 105 ? -0.547 5.543 3.647 1.00 85.75 105 VAL A N 1
ATOM 813 C CA . VAL A 1 105 ? -1.134 4.269 3.196 1.00 85.75 105 VAL A CA 1
ATOM 814 C C . VAL A 1 105 ? -2.271 3.831 4.120 1.00 85.75 105 VAL A C 1
ATOM 816 O O . VAL A 1 105 ? -3.348 3.471 3.643 1.00 85.75 105 VAL A O 1
ATOM 819 N N . VAL A 1 106 ? -2.048 3.878 5.435 1.00 81.19 106 VAL A N 1
ATOM 820 C CA . VAL A 1 106 ? -3.042 3.498 6.446 1.00 81.19 106 VAL A CA 1
ATOM 821 C C . VAL A 1 106 ? -4.230 4.457 6.413 1.00 81.19 106 VAL A C 1
ATOM 823 O O . VAL A 1 106 ? -5.373 4.003 6.378 1.00 81.19 106 VAL A O 1
ATOM 826 N N . SER A 1 107 ? -3.980 5.769 6.358 1.00 79.88 107 SER A N 1
ATOM 827 C CA . SER A 1 107 ? -5.032 6.785 6.235 1.00 79.88 107 SER A CA 1
ATOM 828 C C . SER A 1 107 ? -5.898 6.549 4.993 1.00 79.88 107 SER A C 1
ATOM 830 O O . SER A 1 107 ? -7.128 6.506 5.079 1.00 79.88 107 SER A O 1
ATOM 832 N N . ASN A 1 108 ? -5.268 6.290 3.845 1.00 80.81 108 ASN A N 1
ATOM 833 C CA . ASN A 1 108 ? -5.972 5.976 2.607 1.00 80.81 108 ASN A CA 1
ATOM 834 C C . ASN A 1 108 ? -6.797 4.695 2.738 1.00 80.81 108 ASN A C 1
ATOM 836 O O . ASN A 1 108 ? -7.979 4.728 2.407 1.00 80.81 108 ASN A O 1
ATOM 840 N N . GLY A 1 109 ? -6.223 3.620 3.288 1.00 77.19 109 GLY A N 1
ATOM 841 C CA . GLY A 1 109 ? -6.919 2.350 3.522 1.00 77.19 109 GLY A CA 1
ATOM 842 C C . GLY A 1 109 ? -8.159 2.486 4.406 1.00 77.19 109 GLY A C 1
ATOM 843 O O . GLY A 1 109 ? -9.195 1.882 4.123 1.00 77.19 109 GLY A O 1
ATOM 844 N N . VAL A 1 110 ? -8.101 3.333 5.438 1.00 74.69 110 VAL A N 1
ATOM 845 C CA . VAL A 1 110 ? -9.261 3.635 6.291 1.00 74.69 110 VAL A CA 1
ATOM 846 C C . VAL A 1 110 ? -10.340 4.395 5.514 1.00 74.69 110 VAL A C 1
ATOM 848 O O . VAL A 1 110 ? -11.523 4.072 5.635 1.00 74.69 110 VAL A O 1
ATOM 851 N N . ASN A 1 111 ? -9.947 5.375 4.698 1.00 76.12 111 ASN A N 1
ATOM 852 C CA . ASN A 1 111 ? -10.880 6.237 3.970 1.00 76.12 111 ASN A CA 1
ATOM 853 C C . ASN A 1 111 ? -11.568 5.520 2.803 1.00 76.12 111 ASN A C 1
ATOM 855 O O . ASN A 1 111 ? -12.776 5.655 2.613 1.00 76.12 111 ASN A O 1
ATOM 859 N N . ASN A 1 112 ? -10.810 4.755 2.018 1.00 77.00 112 ASN A N 1
ATOM 860 C CA . ASN A 1 112 ? -11.313 4.096 0.814 1.00 77.00 112 ASN A CA 1
ATOM 861 C C . ASN A 1 112 ? -11.792 2.656 1.052 1.00 77.00 112 ASN A C 1
ATOM 863 O O . ASN A 1 112 ? -12.417 2.082 0.162 1.00 77.00 112 ASN A O 1
ATOM 867 N N . LYS A 1 113 ? -11.543 2.088 2.242 1.00 80.25 113 LYS A N 1
ATOM 868 C CA . LYS A 1 113 ? -11.874 0.697 2.600 1.00 80.25 113 LYS A CA 1
ATOM 869 C C . LYS A 1 113 ? -11.256 -0.329 1.638 1.00 80.25 113 LYS A C 1
ATOM 871 O O . LYS A 1 113 ? -11.833 -1.395 1.411 1.00 80.25 113 LYS A O 1
ATOM 876 N N . LEU A 1 114 ? -10.100 -0.000 1.060 1.00 8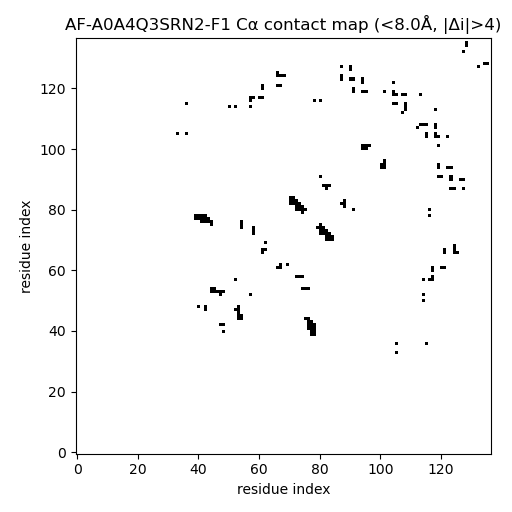4.00 114 LEU A N 1
ATOM 877 C CA . LEU A 1 114 ? -9.338 -0.880 0.179 1.00 84.00 114 LEU A CA 1
ATOM 878 C C . LEU A 1 114 ? -8.163 -1.531 0.926 1.00 84.00 114 LEU A C 1
ATOM 880 O O . LEU A 1 114 ? -7.673 -0.974 1.911 1.00 84.00 114 LEU A O 1
ATOM 884 N N . PRO A 1 115 ? -7.681 -2.692 0.448 1.00 84.88 115 PRO A N 1
ATOM 885 C CA . PRO A 1 115 ? -6.551 -3.409 1.035 1.00 84.88 115 PRO A CA 1
ATOM 886 C C . PRO A 1 115 ? -5.310 -2.538 1.202 1.00 84.88 115 PRO A C 1
ATOM 888 O O . PRO A 1 115 ? -4.995 -1.706 0.346 1.00 84.88 115 PRO A O 1
ATOM 891 N N . ILE A 1 116 ? -4.557 -2.765 2.277 1.00 85.88 116 ILE A N 1
ATOM 892 C CA . ILE A 1 116 ? -3.333 -2.003 2.539 1.00 85.88 116 ILE A CA 1
ATOM 893 C C . ILE A 1 116 ? -2.320 -2.175 1.398 1.00 85.88 116 ILE A C 1
ATOM 895 O O . ILE A 1 116 ? -1.740 -1.194 0.950 1.00 85.88 116 ILE A O 1
ATOM 899 N N . GLN A 1 117 ? -2.207 -3.377 0.827 1.00 88.25 117 GLN A N 1
ATOM 900 C CA . GLN A 1 117 ? -1.328 -3.675 -0.307 1.00 88.25 117 GLN A CA 1
ATOM 901 C C . GLN A 1 117 ? -1.694 -2.874 -1.563 1.00 88.25 117 GLN A C 1
ATOM 903 O O . GLN A 1 117 ? -0.809 -2.376 -2.256 1.00 88.25 117 GLN A O 1
ATOM 908 N N . TYR A 1 118 ? -2.991 -2.699 -1.833 1.00 89.81 118 TYR A N 1
ATOM 909 C CA . TYR A 1 118 ? -3.447 -1.837 -2.923 1.00 89.81 118 TYR A CA 1
ATOM 910 C C . TYR A 1 118 ? -3.003 -0.389 -2.681 1.00 89.81 118 TYR A C 1
ATOM 912 O O . TYR A 1 118 ? -2.440 0.247 -3.566 1.00 89.81 118 TYR A O 1
ATOM 920 N N . ASN A 1 119 ? -3.186 0.122 -1.462 1.00 89.50 119 ASN A N 1
ATOM 921 C CA . ASN A 1 119 ? -2.790 1.486 -1.110 1.00 89.50 119 ASN A CA 1
ATOM 922 C C . ASN A 1 119 ? -1.266 1.702 -1.170 1.00 89.50 119 ASN A C 1
ATOM 924 O O . ASN A 1 119 ? -0.828 2.756 -1.633 1.00 89.50 119 ASN A O 1
ATOM 928 N N . ILE A 1 120 ? -0.468 0.703 -0.774 1.00 91.31 120 ILE A N 1
ATOM 929 C CA . ILE A 1 120 ? 0.993 0.704 -0.952 1.00 91.31 120 ILE A CA 1
ATOM 930 C C . ILE A 1 120 ? 1.332 0.823 -2.438 1.00 91.31 120 ILE A C 1
ATOM 932 O O . ILE A 1 120 ? 2.131 1.681 -2.808 1.00 91.31 120 ILE A O 1
ATOM 936 N N . TYR A 1 121 ? 0.703 0.005 -3.290 1.00 93.19 121 TYR A N 1
ATOM 937 C CA . TYR A 1 121 ? 0.956 0.026 -4.729 1.00 93.19 121 TYR A CA 1
ATOM 938 C C . TYR A 1 121 ? 0.642 1.388 -5.346 1.00 93.19 121 TYR A C 1
ATOM 940 O O . TYR A 1 121 ? 1.478 1.939 -6.051 1.00 93.19 121 TYR A O 1
ATOM 948 N N . ILE A 1 122 ? -0.535 1.952 -5.064 1.00 93.81 122 ILE A N 1
ATOM 949 C CA . ILE A 1 122 ? -0.954 3.246 -5.618 1.00 93.81 122 ILE A CA 1
ATOM 950 C C . ILE A 1 122 ? 0.024 4.359 -5.229 1.00 93.81 122 ILE A C 1
ATOM 952 O O . ILE A 1 122 ? 0.435 5.145 -6.084 1.00 93.81 122 ILE A O 1
ATOM 956 N N . LEU A 1 123 ? 0.438 4.406 -3.959 1.00 93.12 123 LEU A N 1
ATOM 957 C CA . LEU A 1 123 ? 1.400 5.405 -3.501 1.00 93.12 123 LEU A CA 1
ATOM 958 C C . LEU A 1 123 ? 2.780 5.196 -4.142 1.00 93.12 123 LEU A C 1
ATOM 960 O O . LEU A 1 123 ? 3.398 6.154 -4.608 1.00 93.12 123 LEU A O 1
ATOM 964 N N . ALA A 1 124 ? 3.245 3.947 -4.223 1.00 93.44 124 ALA A N 1
ATOM 965 C CA . ALA A 1 124 ? 4.507 3.618 -4.875 1.00 93.44 124 ALA A CA 1
ATOM 966 C C . ALA A 1 124 ? 4.483 3.959 -6.370 1.00 93.44 124 ALA A C 1
ATOM 968 O O . ALA A 1 124 ? 5.451 4.517 -6.877 1.00 93.44 124 ALA A O 1
ATOM 969 N N . ALA A 1 125 ? 3.382 3.685 -7.074 1.00 93.38 125 ALA A N 1
ATOM 970 C CA . ALA A 1 125 ? 3.206 4.007 -8.487 1.00 93.38 125 ALA A CA 1
ATOM 971 C C . ALA A 1 125 ? 3.265 5.521 -8.731 1.00 93.38 125 ALA A C 1
ATOM 973 O O . ALA A 1 125 ? 3.954 5.970 -9.649 1.00 93.38 125 ALA A O 1
ATOM 974 N N . ALA A 1 126 ? 2.630 6.317 -7.866 1.00 92.62 126 ALA A N 1
ATOM 975 C CA . ALA A 1 126 ? 2.704 7.773 -7.929 1.00 92.62 126 ALA A CA 1
ATOM 976 C C . ALA A 1 126 ? 4.146 8.286 -7.754 1.00 92.62 126 ALA A C 1
ATOM 978 O O . ALA A 1 126 ? 4.617 9.090 -8.561 1.00 92.62 126 ALA A O 1
ATOM 979 N N . PHE A 1 127 ? 4.880 7.786 -6.754 1.00 92.94 127 PHE A N 1
ATOM 980 C CA . PHE A 1 127 ? 6.289 8.151 -6.565 1.00 92.94 127 PHE A CA 1
ATOM 981 C C . PHE A 1 127 ? 7.180 7.671 -7.706 1.00 92.94 127 PHE A C 1
ATOM 983 O O . PHE A 1 127 ? 8.060 8.407 -8.146 1.00 92.94 127 PHE A O 1
ATOM 990 N N . TYR A 1 128 ? 6.939 6.473 -8.232 1.00 93.06 128 TYR A N 1
ATOM 991 C CA . TYR A 1 128 ? 7.707 5.936 -9.346 1.00 93.06 128 TYR A CA 1
ATOM 992 C C . TYR A 1 128 ? 7.551 6.798 -10.602 1.00 93.06 128 TYR A C 1
ATOM 994 O O . TYR A 1 128 ? 8.546 7.129 -11.239 1.00 93.06 128 TYR A O 1
ATOM 1002 N N . ARG A 1 129 ? 6.332 7.252 -10.921 1.00 90.75 129 ARG A N 1
ATOM 1003 C CA . ARG A 1 129 ? 6.090 8.187 -12.036 1.00 90.75 129 ARG A CA 1
ATOM 1004 C C . ARG A 1 129 ? 6.816 9.520 -11.861 1.00 90.75 129 ARG A C 1
ATOM 1006 O O . ARG A 1 129 ? 7.300 10.080 -12.839 1.00 90.75 129 ARG A O 1
ATOM 1013 N N . GLN A 1 130 ? 6.906 10.024 -10.631 1.00 90.62 130 GLN A N 1
ATOM 1014 C CA . GLN A 1 130 ? 7.655 11.250 -10.332 1.00 90.62 130 GLN A CA 1
ATOM 1015 C C . GLN A 1 130 ? 9.169 11.048 -10.474 1.00 90.62 130 GLN A C 1
ATOM 1017 O O . GLN A 1 130 ? 9.864 11.938 -10.958 1.00 90.62 130 GLN A O 1
ATOM 1022 N N . GLN A 1 131 ? 9.677 9.880 -10.073 1.00 89.19 131 GLN A N 1
ATOM 1023 C CA . GLN A 1 131 ? 11.097 9.526 -10.160 1.00 89.19 131 GLN A CA 1
ATOM 1024 C C . GLN A 1 131 ? 11.537 9.205 -11.598 1.00 89.19 131 GLN A C 1
ATOM 1026 O O . GLN A 1 131 ? 12.654 9.546 -11.983 1.00 89.19 131 GLN A O 1
ATOM 1031 N N . TYR A 1 132 ? 10.665 8.585 -12.400 1.00 87.75 132 TYR A N 1
ATOM 1032 C CA . TYR A 1 132 ? 10.971 8.082 -13.746 1.00 87.75 132 TYR A CA 1
ATOM 1033 C C . TYR A 1 132 ? 9.947 8.544 -14.806 1.00 87.75 132 TYR A C 1
ATOM 1035 O O . TYR A 1 132 ? 9.330 7.718 -15.480 1.00 87.75 132 TYR A O 1
ATOM 1043 N N . PRO A 1 133 ? 9.768 9.860 -15.025 1.00 80.44 133 PRO A N 1
ATOM 1044 C CA . PRO A 1 133 ? 8.697 10.395 -15.876 1.00 80.44 133 PRO A CA 1
ATOM 1045 C C . PRO A 1 133 ? 8.825 10.043 -17.368 1.00 80.44 133 PRO A C 1
ATOM 1047 O O . PRO A 1 133 ? 7.852 10.134 -18.110 1.00 80.44 133 PRO A O 1
ATOM 1050 N N . LEU A 1 134 ? 10.019 9.659 -17.831 1.00 75.81 134 LEU A N 1
ATOM 1051 C CA . LEU A 1 134 ? 10.275 9.309 -19.233 1.00 75.81 134 LEU A CA 1
ATOM 1052 C C . LEU A 1 134 ? 9.854 7.877 -19.594 1.00 75.81 134 LEU A C 1
ATOM 1054 O O . LEU A 1 134 ? 9.702 7.589 -20.774 1.00 75.81 134 LEU A O 1
ATOM 1058 N N . GLU A 1 135 ? 9.644 6.996 -18.612 1.00 72.81 135 GLU A N 1
ATOM 1059 C CA . GLU A 1 135 ? 9.240 5.598 -18.845 1.00 72.81 135 GLU A CA 1
ATOM 1060 C C . GLU A 1 135 ? 7.725 5.445 -19.103 1.00 72.81 135 GLU A C 1
ATOM 1062 O O . GLU A 1 135 ? 7.251 4.345 -19.369 1.00 72.81 135 GLU A O 1
ATOM 1067 N N . PHE A 1 136 ? 6.968 6.547 -19.042 1.00 62.69 136 PHE A N 1
ATOM 1068 C CA . PHE A 1 136 ? 5.502 6.579 -19.150 1.00 62.69 136 PHE A CA 1
ATOM 1069 C C . PHE A 1 136 ? 4.980 7.462 -20.297 1.00 62.69 136 PHE A C 1
ATOM 1071 O O . PHE A 1 136 ? 3.799 7.814 -20.300 1.00 62.69 136 PHE A O 1
ATOM 1078 N N . LYS A 1 137 ? 5.856 7.863 -21.228 1.00 55.38 137 LYS A N 1
ATOM 1079 C CA . LYS A 1 137 ? 5.499 8.627 -22.434 1.00 55.38 137 LYS A CA 1
ATOM 1080 C C . LYS A 1 137 ? 5.116 7.731 -23.602 1.00 55.38 137 LYS A C 1
ATOM 1082 O O . LYS A 1 137 ? 5.750 6.666 -23.752 1.00 55.38 137 LYS A O 1
#

Mean predicted aligned error: 11.74 Å

Solvent-accessible surface area (backbone atoms only — not comparable to full-atom values): 7721 Å² total; per-residue (Å²): 120,75,67,60,56,55,52,54,53,49,52,50,53,52,49,50,54,52,52,53,51,52,52,52,52,49,52,51,50,49,53,49,51,50,47,60,72,66,51,61,62,71,29,60,61,80,46,60,41,103,69,84,44,30,44,64,55,42,47,51,51,43,68,72,37,93,63,50,83,86,70,57,70,47,61,46,34,61,63,46,79,45,49,78,43,66,70,56,36,51,38,42,49,53,36,71,74,28,68,75,48,40,52,52,25,51,53,49,21,67,75,70,74,47,55,58,66,47,34,46,48,50,54,23,37,54,52,43,46,72,78,44,61,78,84,76,113

Sequence (137 aa):
MKSQKKIIIFLILVNIVSVTLVVSRYESLLLKKQKELLTIVPVKGAEKSAGNYTASEITDLIRKSKEYIGDTITIYDNGELKSTNNKFQGTLNAVINTPANMDIVVSNGVNNKLPIQYNIYILAAAFYRQQYPLEFK

Nearest PDB structures (foldseek):
  5ziy-assembly3_A  TM=1.932E-01  e=8.275E+00  Bacillus cereus